Protein AF-A0A3N5SBY3-F1 (afdb_monomer_lite)

pLDDT: mean 94.02, std 8.52, range [48.06, 98.94]

Sequence (150 aa):
VEGATYYYVVRALDESFNRSDNSAEVSGTAALRTVTVTFNVTVPATTDGTGRSVYIAGTLSRLDGGLPDWNPGGVVLTRVDETLWTITLTGFESTQIEYKFTLGDWDHVEKGASCDEIGNRLLTLSYGTTGAQTVNDTVLNWRNVALCGN

Radius of gyration: 23.16 Å; chains: 1; bounding box: 49×24×77 Å

Secondary structure (DSSP, 8-state):
-TTPEEEE----B-TT--BPPPPPPEEEE-PPPEEEEEEEEE--TTTGGGTPPPEEEESGGGSTT-PPSS-TTTEEPEE-SSSEEEEEEEEETT-EEEEEEESSSGGGBEE-TTS---PPEEEE---TTTSEEEEEEE--EETTSTTS--

Structure (mmCIF, N/CA/C/O backbone):
data_AF-A0A3N5SBY3-F1
#
_entry.id   AF-A0A3N5SBY3-F1
#
loop_
_atom_site.group_PDB
_atom_site.id
_atom_site.type_symbol
_atom_site.label_atom_id
_atom_site.label_alt_id
_atom_site.label_comp_id
_atom_site.label_asym_id
_atom_site.label_entity_id
_atom_site.label_seq_id
_atom_site.pdbx_PDB_ins_code
_atom_site.Cartn_x
_atom_site.Cartn_y
_atom_site.Cartn_z
_atom_site.occupancy
_atom_site.B_iso_or_equiv
_atom_site.auth_seq_id
_atom_site.auth_comp_id
_atom_site.auth_asym_id
_atom_site.auth_atom_id
_atom_site.pdbx_PDB_model_num
ATOM 1 N N . VAL A 1 1 ? -10.190 -7.991 24.599 1.00 48.06 1 VAL A N 1
ATOM 2 C CA . VAL A 1 1 ? -10.181 -8.615 23.269 1.00 48.06 1 VAL A CA 1
ATOM 3 C C . VAL A 1 1 ? -10.844 -7.639 22.316 1.00 48.06 1 VAL A C 1
ATOM 5 O O . VAL A 1 1 ? -11.802 -6.986 22.713 1.00 48.06 1 VAL A O 1
ATOM 8 N N . GLU A 1 2 ? -10.284 -7.458 21.127 1.00 59.00 2 GLU A N 1
ATOM 9 C CA . GLU A 1 2 ? -10.839 -6.577 20.090 1.00 59.00 2 GLU A CA 1
ATOM 10 C C . GLU A 1 2 ? -12.265 -7.015 19.720 1.00 59.00 2 GLU A C 1
ATOM 12 O O . GLU A 1 2 ? -12.568 -8.208 19.751 1.00 59.00 2 GLU A O 1
ATOM 17 N N . GLY A 1 3 ? -13.170 -6.067 19.455 1.00 63.09 3 GLY A N 1
ATOM 18 C CA . GLY A 1 3 ? -14.580 -6.371 19.183 1.00 63.09 3 GLY A CA 1
ATOM 19 C C . GLY A 1 3 ? -15.364 -6.922 20.381 1.00 63.09 3 GLY A C 1
ATOM 20 O O . GLY A 1 3 ? -16.546 -7.227 20.240 1.00 63.09 3 GLY A O 1
ATOM 21 N N . ALA A 1 4 ? -14.746 -7.049 21.562 1.00 70.75 4 ALA A N 1
ATOM 22 C CA . ALA A 1 4 ? -15.432 -7.548 22.743 1.00 70.75 4 ALA A CA 1
ATOM 23 C C . ALA A 1 4 ? -16.318 -6.470 23.366 1.00 70.75 4 ALA A C 1
ATOM 25 O O . ALA A 1 4 ? -15.921 -5.309 23.518 1.00 70.75 4 ALA A O 1
ATOM 26 N N . THR A 1 5 ? -17.507 -6.897 23.774 1.00 81.69 5 THR A N 1
ATOM 27 C CA . THR A 1 5 ? -18.367 -6.135 24.668 1.00 81.69 5 THR A CA 1
ATOM 28 C C . THR A 1 5 ? -17.901 -6.357 26.099 1.00 81.69 5 THR A C 1
ATOM 30 O O . THR A 1 5 ? -17.813 -7.487 26.579 1.00 81.69 5 THR A O 1
ATOM 33 N N . TYR A 1 6 ? -17.581 -5.263 26.773 1.00 82.25 6 TYR A N 1
ATOM 34 C CA . TYR A 1 6 ? -17.231 -5.243 28.182 1.00 82.25 6 TYR A CA 1
ATOM 35 C C . TYR A 1 6 ? -18.434 -4.806 28.991 1.00 82.25 6 TYR A C 1
ATOM 37 O O . TYR A 1 6 ? -19.155 -3.908 28.566 1.00 82.25 6 TYR A O 1
ATOM 45 N N . TYR A 1 7 ? -18.601 -5.410 30.161 1.00 88.94 7 TYR A N 1
ATOM 46 C CA . TYR A 1 7 ? -19.646 -5.083 31.121 1.00 88.94 7 TYR A CA 1
ATOM 47 C C . TYR A 1 7 ? -18.983 -4.539 32.380 1.00 88.94 7 TYR A C 1
ATOM 49 O O . TYR A 1 7 ? -17.974 -5.083 32.839 1.00 88.94 7 TYR A O 1
ATOM 57 N N . TYR A 1 8 ? -19.513 -3.448 32.919 1.00 88.69 8 TYR A N 1
ATOM 58 C CA . TYR A 1 8 ? -18.986 -2.819 34.118 1.00 88.69 8 TYR A CA 1
ATOM 59 C C . TYR A 1 8 ? -20.100 -2.404 35.071 1.00 88.69 8 TYR A C 1
ATOM 61 O O . TYR A 1 8 ? -21.179 -1.962 34.680 1.00 88.69 8 TYR A O 1
ATOM 69 N N . VAL A 1 9 ? -19.777 -2.536 36.353 1.00 93.25 9 VAL A N 1
ATOM 70 C CA . VAL A 1 9 ? -20.560 -2.058 37.488 1.00 93.25 9 VAL A CA 1
ATOM 71 C C . VAL A 1 9 ? -19.639 -1.245 38.387 1.00 93.25 9 VAL A C 1
ATOM 73 O O . VAL A 1 9 ? -18.449 -1.544 38.512 1.00 93.25 9 VAL A O 1
ATOM 76 N N . VAL A 1 10 ? -20.181 -0.214 39.024 1.00 91.25 10 VAL A N 1
ATOM 77 C CA . VAL A 1 10 ? -19.466 0.619 39.994 1.00 91.25 10 VAL A CA 1
ATOM 78 C C . VAL A 1 10 ? -19.934 0.245 41.398 1.00 91.25 10 VAL A C 1
ATOM 80 O O . VAL A 1 10 ? -21.116 -0.015 41.611 1.00 91.25 10 VAL A O 1
ATOM 83 N N . ARG A 1 11 ? -19.011 0.219 42.363 1.00 93.81 11 ARG A N 1
ATOM 84 C CA . ARG A 1 11 ? -19.316 0.074 43.794 1.00 93.81 11 ARG A CA 1
ATOM 85 C C . ARG A 1 11 ? -18.676 1.211 44.571 1.00 93.81 11 ARG A C 1
ATOM 87 O O . ARG A 1 11 ? -17.544 1.587 44.270 1.00 93.81 11 ARG A O 1
ATOM 94 N N . ALA A 1 12 ? -19.376 1.713 45.579 1.00 90.56 12 ALA A N 1
ATOM 95 C CA . ALA A 1 12 ? -18.808 2.644 46.540 1.00 90.56 12 ALA A CA 1
ATOM 96 C C . ALA A 1 12 ? -18.018 1.885 47.617 1.00 90.56 12 ALA A C 1
ATOM 98 O O . ALA A 1 12 ? -18.344 0.742 47.953 1.00 90.56 12 ALA A O 1
ATOM 99 N N . LEU A 1 13 ? -16.980 2.535 48.143 1.00 94.62 13 LEU A N 1
ATOM 100 C CA . LEU A 1 13 ? -16.160 2.065 49.254 1.00 94.62 13 LEU A CA 1
ATOM 101 C C . LEU A 1 13 ? -16.067 3.192 50.289 1.00 94.62 13 LEU A C 1
ATOM 103 O O . LEU A 1 13 ? -15.793 4.328 49.902 1.00 94.62 13 LEU A O 1
ATOM 107 N N . ASP A 1 14 ? -16.293 2.896 51.568 1.00 91.75 14 ASP A N 1
ATOM 108 C CA . ASP A 1 14 ? -16.080 3.867 52.651 1.00 91.75 14 ASP A CA 1
ATOM 109 C C . ASP A 1 14 ? -14.661 3.783 53.252 1.00 91.75 14 ASP A C 1
ATOM 111 O O . ASP A 1 14 ? -13.865 2.908 52.904 1.00 91.75 14 ASP A O 1
ATOM 115 N N . GLU A 1 15 ? -14.329 4.699 54.170 1.00 91.88 15 GLU A N 1
ATOM 116 C CA . GLU A 1 15 ? -13.015 4.757 54.841 1.00 91.88 15 GLU A CA 1
ATOM 117 C C . GLU A 1 15 ? -12.726 3.538 55.735 1.00 91.88 15 GLU A C 1
ATOM 119 O O . GLU A 1 15 ? -11.580 3.287 56.100 1.00 91.88 15 GLU A O 1
ATOM 124 N N . SER A 1 16 ? -13.758 2.759 56.066 1.00 94.81 16 SER A N 1
ATOM 125 C CA . SER A 1 16 ? -13.651 1.486 56.787 1.00 94.81 16 SER A CA 1
ATOM 126 C C . SER A 1 16 ? -13.590 0.279 55.841 1.00 94.81 16 SER A C 1
ATOM 128 O O . SER A 1 16 ? -13.618 -0.862 56.300 1.00 94.81 16 SER A O 1
ATOM 130 N N . PHE A 1 17 ? 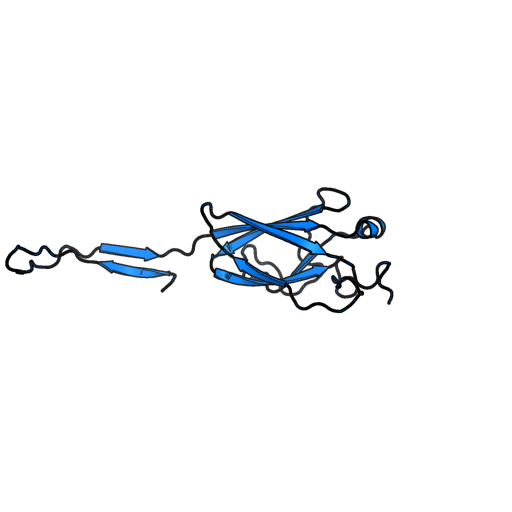-13.463 0.512 54.530 1.00 86.56 17 PHE A N 1
ATOM 131 C CA . PHE A 1 17 ? -13.422 -0.494 53.466 1.00 86.56 17 PHE A CA 1
ATOM 132 C C . PHE A 1 17 ? -14.719 -1.307 53.286 1.00 86.56 17 PHE A C 1
ATOM 134 O O . PHE A 1 17 ? -14.694 -2.376 52.658 1.00 86.56 17 PHE A O 1
ATOM 141 N N . ASN A 1 18 ? -15.864 -0.807 53.762 1.00 90.44 18 ASN A N 1
ATOM 142 C CA . ASN A 1 18 ? -17.163 -1.414 53.467 1.00 90.44 18 ASN A CA 1
ATOM 143 C C . ASN A 1 18 ? -17.554 -1.130 52.014 1.00 90.44 18 ASN A C 1
ATOM 145 O O . ASN A 1 18 ? -17.384 -0.014 51.525 1.00 90.44 18 ASN A O 1
ATOM 149 N N . ARG A 1 19 ? -18.087 -2.140 51.318 1.00 94.88 19 ARG A N 1
ATOM 150 C CA . ARG A 1 19 ? -18.491 -2.050 49.905 1.00 94.88 19 ARG A CA 1
ATOM 151 C C . ARG A 1 19 ? -20.010 -1.978 49.786 1.00 94.88 19 ARG A C 1
ATOM 153 O O . ARG A 1 19 ? -20.698 -2.752 50.445 1.00 94.88 19 ARG A O 1
ATOM 160 N N . SER A 1 20 ? -20.514 -1.107 48.914 1.00 95.19 20 SER A N 1
ATOM 161 C CA . SER A 1 20 ? -21.930 -1.104 48.526 1.00 95.19 20 SER A CA 1
ATOM 162 C C . SER A 1 20 ? -22.283 -2.290 47.621 1.00 95.19 20 SER A C 1
ATOM 164 O O . SER A 1 20 ? -21.400 -2.975 47.089 1.00 95.19 20 SER A O 1
ATOM 166 N N . ASP A 1 21 ? -23.580 -2.446 47.350 1.00 95.44 21 ASP A N 1
ATOM 167 C CA . ASP A 1 21 ? -24.060 -3.211 46.200 1.00 95.44 21 ASP A CA 1
ATOM 168 C C . ASP A 1 21 ? -23.550 -2.615 44.876 1.0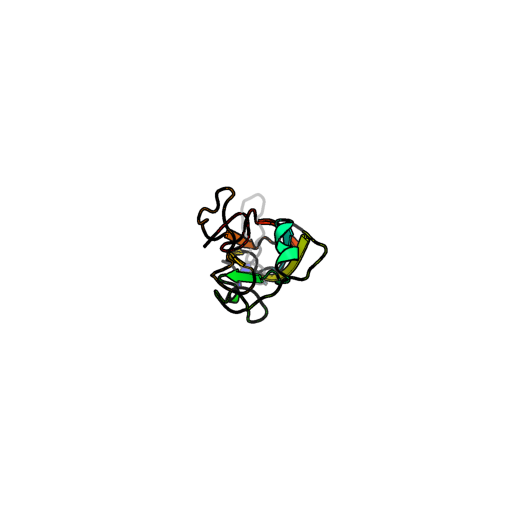0 95.44 21 ASP A C 1
ATOM 170 O O . ASP A 1 21 ? -23.093 -1.465 44.813 1.00 95.44 21 ASP A O 1
ATOM 174 N N . ASN A 1 22 ? -23.615 -3.416 43.812 1.00 94.88 22 ASN A N 1
ATOM 175 C CA . ASN A 1 22 ? -23.280 -2.987 42.456 1.00 94.88 22 ASN A CA 1
ATOM 176 C C . ASN A 1 22 ? -24.266 -1.921 41.949 1.00 94.88 22 ASN A C 1
ATOM 178 O O . ASN A 1 22 ? -25.466 -1.996 42.212 1.00 94.88 22 ASN A O 1
ATOM 182 N N . SER A 1 23 ? -23.774 -0.977 41.145 1.00 94.50 23 SER A N 1
ATOM 183 C CA . SER A 1 23 ? -24.625 -0.152 40.283 1.00 94.50 23 SER A CA 1
ATOM 184 C C . SER A 1 23 ? -25.387 -1.006 39.262 1.00 94.50 23 SER A C 1
ATOM 186 O O . SER A 1 23 ? -25.104 -2.192 39.081 1.00 94.50 23 SER A O 1
ATOM 188 N N . ALA A 1 24 ? -26.288 -0.372 38.505 1.00 93.06 24 ALA A N 1
ATOM 189 C CA . ALA A 1 24 ? -26.757 -0.950 37.250 1.00 93.06 24 ALA A CA 1
ATOM 190 C C . ALA A 1 24 ? -25.559 -1.285 36.342 1.00 93.06 24 ALA A C 1
ATOM 192 O O . ALA A 1 24 ? -24.575 -0.536 36.302 1.00 93.06 24 ALA A O 1
ATOM 193 N N . GLU A 1 25 ? -25.647 -2.418 35.651 1.00 93.81 25 GLU A N 1
ATOM 194 C CA . GLU A 1 25 ? -24.642 -2.852 34.688 1.00 93.81 25 GLU A CA 1
ATOM 195 C C . GLU A 1 25 ? -24.721 -1.992 33.427 1.00 93.81 25 GLU A C 1
ATOM 197 O O . GLU A 1 25 ? -25.802 -1.722 32.899 1.00 93.81 25 GLU A O 1
ATOM 202 N N . VAL A 1 26 ? -23.560 -1.564 32.944 1.00 91.81 26 VAL A N 1
ATOM 203 C CA . VAL A 1 26 ? -23.417 -0.864 31.669 1.00 91.81 26 VAL A CA 1
ATOM 204 C C . VAL A 1 26 ? -22.440 -1.644 30.804 1.00 91.81 26 VAL A C 1
ATOM 206 O O . VAL A 1 26 ? -21.535 -2.299 31.321 1.00 91.81 26 VAL A O 1
ATOM 209 N N . SER A 1 27 ? -22.617 -1.586 29.485 1.00 88.94 27 SER A N 1
ATOM 210 C CA . SER A 1 27 ? -21.717 -2.246 28.546 1.00 88.94 27 SER A CA 1
ATOM 211 C C . SER A 1 27 ? -21.198 -1.326 27.446 1.00 88.94 27 SER A C 1
ATOM 213 O O . SER A 1 27 ? -21.799 -0.296 27.144 1.00 88.94 27 SER A O 1
ATOM 215 N N . GLY A 1 28 ? -20.063 -1.704 26.852 1.00 77.88 28 GLY A N 1
ATOM 216 C CA . GLY A 1 28 ? -19.468 -1.028 25.700 1.00 77.88 28 GLY A CA 1
ATOM 217 C C . GLY A 1 28 ? -18.653 -1.988 24.835 1.00 77.88 28 GLY A C 1
ATOM 218 O O . GLY A 1 28 ? -17.925 -2.830 25.359 1.00 77.88 28 GLY A O 1
ATOM 219 N N . THR A 1 29 ? -18.768 -1.866 23.511 1.00 74.25 29 THR A N 1
ATOM 220 C CA . THR A 1 29 ? -18.008 -2.674 22.543 1.00 74.25 29 THR A CA 1
ATOM 221 C C . THR A 1 29 ? -16.780 -1.911 22.062 1.00 74.25 29 THR A C 1
ATOM 223 O O . THR A 1 29 ? -16.898 -0.788 21.572 1.00 74.25 29 THR A O 1
ATOM 226 N N . ALA A 1 30 ? -15.601 -2.524 22.163 1.00 70.88 30 ALA A N 1
ATOM 227 C CA . ALA A 1 30 ? -14.374 -1.956 21.610 1.00 70.88 30 ALA A CA 1
ATOM 228 C C . ALA A 1 30 ? -14.348 -2.130 20.078 1.00 70.88 30 ALA A C 1
ATOM 230 O O . ALA A 1 30 ? -14.028 -3.211 19.585 1.00 70.88 30 ALA A O 1
ATOM 231 N N . ALA A 1 31 ? -14.711 -1.087 19.323 1.00 68.75 31 ALA A N 1
ATOM 232 C CA . ALA A 1 31 ? -14.682 -1.112 17.859 1.00 68.75 31 ALA A CA 1
ATOM 233 C C . ALA A 1 31 ? -13.243 -1.027 17.317 1.00 68.75 31 ALA A C 1
ATOM 235 O O . ALA A 1 31 ? -12.446 -0.213 17.789 1.00 68.75 31 ALA A O 1
ATOM 236 N N . LEU A 1 32 ? -12.928 -1.847 16.307 1.00 73.94 32 LEU A N 1
ATOM 237 C CA . LEU A 1 32 ? -11.684 -1.731 15.543 1.00 73.94 32 LEU A CA 1
ATOM 238 C C . LEU A 1 32 ? -11.682 -0.395 14.807 1.00 73.94 32 LEU A C 1
ATOM 240 O O . LEU A 1 32 ? -12.610 -0.075 14.061 1.00 73.94 32 LEU A O 1
ATOM 244 N N . ARG A 1 33 ? -10.641 0.399 15.045 1.00 89.00 33 ARG A N 1
ATOM 245 C CA . ARG A 1 33 ? -10.509 1.707 14.419 1.00 89.00 33 ARG A CA 1
ATOM 246 C C . ARG A 1 33 ? -10.099 1.525 12.962 1.00 89.00 33 ARG A C 1
ATOM 248 O O . ARG A 1 33 ? -9.177 0.766 12.672 1.00 89.00 33 ARG A O 1
ATOM 255 N N . THR A 1 34 ? -10.765 2.226 12.055 1.00 94.00 34 THR A N 1
ATOM 256 C CA . THR A 1 34 ? -10.364 2.260 10.646 1.00 94.00 34 THR A CA 1
ATOM 257 C C . THR A 1 34 ? -9.124 3.134 10.486 1.00 94.00 34 THR A C 1
ATOM 259 O O . THR A 1 34 ? -9.056 4.238 11.027 1.00 94.00 34 THR A O 1
ATOM 262 N N . VAL A 1 35 ? -8.155 2.634 9.730 1.00 97.56 35 VAL A N 1
ATOM 263 C CA . VAL A 1 35 ? -6.935 3.331 9.333 1.00 97.56 35 VAL A CA 1
ATOM 264 C C . VAL A 1 35 ? -7.012 3.612 7.840 1.00 97.56 35 VAL A C 1
ATOM 266 O O . VAL A 1 35 ? -7.280 2.716 7.045 1.00 97.56 35 VAL A O 1
ATOM 269 N N . THR A 1 36 ? -6.758 4.859 7.466 1.00 98.38 36 THR A N 1
ATOM 270 C CA . THR A 1 36 ? -6.505 5.282 6.090 1.00 98.38 36 THR A CA 1
ATOM 271 C C . THR A 1 36 ? -4.997 5.318 5.886 1.00 98.38 36 THR A C 1
ATOM 273 O O . THR A 1 36 ? -4.315 6.174 6.453 1.00 98.38 36 THR A O 1
ATOM 276 N N . VAL A 1 37 ? -4.467 4.371 5.116 1.00 98.62 37 VAL A N 1
ATOM 277 C CA . VAL A 1 37 ? -3.041 4.298 4.799 1.00 98.62 37 VAL A CA 1
ATOM 278 C C . VAL A 1 37 ? -2.772 4.898 3.425 1.00 98.62 37 VAL A C 1
ATOM 280 O O . VAL A 1 37 ? -3.367 4.484 2.435 1.00 98.62 37 VAL A O 1
ATOM 283 N N . THR A 1 38 ? -1.852 5.855 3.358 1.00 98.81 38 THR A N 1
ATOM 284 C CA . THR A 1 38 ? -1.357 6.432 2.107 1.00 98.81 38 THR A CA 1
ATOM 285 C C . THR A 1 38 ? 0.071 5.972 1.868 1.00 98.81 38 THR A C 1
ATOM 287 O O . THR A 1 38 ? 0.966 6.268 2.661 1.00 98.81 38 THR A O 1
ATOM 290 N N . PHE A 1 39 ? 0.284 5.271 0.760 1.00 98.88 39 PHE A N 1
ATOM 291 C CA . PHE A 1 39 ? 1.608 4.919 0.270 1.00 98.88 39 PHE A CA 1
ATOM 292 C C . PHE A 1 39 ? 2.099 6.024 -0.656 1.00 98.88 39 PHE A C 1
ATOM 294 O O . PHE A 1 39 ? 1.414 6.375 -1.613 1.00 98.88 39 PHE A O 1
ATOM 301 N N . ASN A 1 40 ? 3.288 6.544 -0.383 1.00 98.81 40 ASN A N 1
ATOM 302 C CA . ASN A 1 40 ? 4.057 7.383 -1.287 1.00 98.81 40 ASN A CA 1
ATOM 303 C C . ASN A 1 40 ? 5.266 6.572 -1.732 1.00 98.81 40 ASN A C 1
ATOM 305 O O . ASN A 1 40 ? 6.092 6.180 -0.907 1.00 98.81 40 ASN A O 1
ATOM 309 N N . VAL A 1 41 ? 5.353 6.298 -3.025 1.00 98.81 41 VAL A N 1
ATOM 310 C CA . VAL A 1 41 ? 6.360 5.407 -3.590 1.00 98.81 41 VAL A CA 1
ATOM 311 C C . VAL A 1 41 ? 7.257 6.211 -4.505 1.00 98.81 41 VAL A C 1
ATOM 313 O O . VAL A 1 41 ? 6.825 6.669 -5.564 1.00 98.81 41 VAL A O 1
ATOM 316 N N . THR A 1 42 ? 8.509 6.360 -4.091 1.00 98.81 42 THR A N 1
ATOM 317 C CA . THR A 1 42 ? 9.565 6.897 -4.941 1.00 98.81 42 THR A CA 1
ATOM 318 C C . THR A 1 42 ? 10.117 5.772 -5.809 1.00 98.81 42 THR A C 1
ATOM 320 O O . THR A 1 42 ? 10.570 4.748 -5.294 1.00 98.81 42 THR A O 1
ATOM 323 N N . VAL A 1 43 ? 10.091 5.949 -7.124 1.00 98.56 43 VAL A N 1
ATOM 324 C CA . VAL A 1 43 ? 10.572 4.975 -8.110 1.00 98.56 43 VAL A CA 1
ATOM 325 C C . VAL A 1 43 ? 11.798 5.511 -8.856 1.00 98.56 43 VAL A C 1
ATOM 327 O O . VAL A 1 43 ? 12.024 6.723 -8.878 1.00 98.56 43 VAL A O 1
ATOM 330 N N . PRO A 1 44 ? 12.612 4.647 -9.491 1.00 97.06 44 PRO A N 1
ATOM 331 C CA . PRO A 1 44 ? 13.765 5.097 -10.264 1.00 97.06 44 PRO A CA 1
ATOM 332 C C . PRO A 1 44 ? 13.324 5.941 -11.460 1.00 97.06 44 PRO A C 1
ATOM 334 O O . PRO A 1 44 ? 12.304 5.638 -12.079 1.00 97.06 44 PRO A O 1
ATOM 337 N N . ALA A 1 45 ? 14.129 6.926 -11.864 1.00 93.94 45 ALA A N 1
ATOM 338 C CA . ALA A 1 45 ? 13.846 7.763 -13.038 1.00 93.94 45 ALA A CA 1
ATOM 339 C C . ALA A 1 45 ? 13.700 6.955 -14.347 1.00 93.94 45 ALA A C 1
ATOM 341 O O . ALA A 1 45 ? 13.068 7.404 -15.298 1.00 93.94 45 ALA A O 1
ATOM 342 N N . THR A 1 46 ? 14.246 5.733 -14.401 1.00 93.62 46 THR A N 1
ATOM 343 C CA . THR A 1 46 ? 14.070 4.815 -15.537 1.00 93.62 46 THR A CA 1
ATOM 344 C C . THR A 1 46 ? 12.648 4.262 -15.661 1.00 93.62 46 THR A C 1
ATOM 346 O O . THR A 1 46 ? 12.298 3.762 -16.728 1.00 93.62 46 THR A O 1
ATOM 349 N N . THR A 1 47 ? 11.814 4.372 -14.620 1.00 96.00 47 THR A N 1
ATOM 350 C CA . THR A 1 47 ? 10.429 3.867 -14.610 1.00 96.00 47 THR A CA 1
ATOM 351 C C . THR A 1 47 ? 9.581 4.540 -15.678 1.00 96.00 47 THR A C 1
ATOM 353 O O . THR A 1 47 ? 8.919 3.857 -16.455 1.00 96.00 47 THR A O 1
ATOM 356 N N . ASP A 1 48 ? 9.651 5.865 -15.775 1.00 92.94 48 ASP A N 1
ATOM 357 C CA . ASP A 1 48 ? 8.877 6.640 -16.744 1.00 92.94 48 ASP A CA 1
ATOM 358 C C . ASP A 1 48 ? 9.194 6.249 -18.192 1.00 92.94 48 ASP A C 1
ATOM 360 O O . ASP A 1 48 ? 8.294 6.126 -19.024 1.00 92.94 48 ASP A O 1
ATOM 364 N N . GLY A 1 49 ? 10.466 5.952 -18.481 1.00 92.44 49 GLY A N 1
ATOM 365 C CA . GLY A 1 49 ? 10.909 5.489 -19.797 1.00 92.44 49 GLY A CA 1
ATOM 366 C C . GLY A 1 49 ? 10.288 4.156 -20.232 1.00 92.44 49 GLY A C 1
ATOM 367 O O . GLY A 1 49 ? 10.292 3.843 -21.421 1.00 92.44 49 GLY A O 1
ATOM 368 N N . THR A 1 50 ? 9.725 3.378 -19.300 1.00 94.81 50 THR A N 1
ATOM 369 C CA . THR A 1 50 ? 9.007 2.134 -19.621 1.00 94.81 50 THR A CA 1
ATOM 370 C C . THR A 1 50 ? 7.583 2.376 -20.126 1.00 94.81 50 THR A C 1
ATOM 372 O O . THR A 1 50 ? 7.000 1.480 -20.735 1.00 94.81 50 THR A O 1
ATOM 375 N N . GLY A 1 51 ? 6.996 3.548 -19.848 1.00 95.69 51 GLY A N 1
ATOM 376 C CA . GLY A 1 51 ? 5.583 3.840 -20.111 1.00 95.69 51 GLY A CA 1
ATOM 377 C C . GLY A 1 51 ? 4.593 3.005 -19.286 1.00 95.69 51 GLY A C 1
ATOM 378 O O . GLY A 1 51 ? 3.399 3.005 -19.586 1.00 95.69 51 GLY A O 1
ATOM 379 N N . ARG A 1 52 ? 5.065 2.269 -18.270 1.00 97.25 52 ARG A N 1
ATOM 380 C CA . ARG A 1 52 ? 4.240 1.404 -17.418 1.00 97.25 52 ARG A CA 1
ATOM 381 C C . ARG A 1 52 ? 3.735 2.149 -16.187 1.00 97.25 52 ARG A C 1
ATOM 383 O O . ARG A 1 52 ? 4.370 3.077 -15.694 1.00 97.25 52 ARG A O 1
ATOM 390 N N . SER A 1 53 ? 2.596 1.702 -15.666 1.00 98.44 53 SER A N 1
ATOM 391 C CA . SER A 1 53 ? 2.086 2.151 -14.369 1.00 98.44 53 SER A CA 1
ATOM 392 C C . SER A 1 53 ? 2.694 1.347 -13.224 1.00 98.44 53 SER A C 1
ATOM 394 O O . SER A 1 53 ? 3.077 0.193 -13.412 1.00 98.44 53 SER A O 1
ATOM 396 N N . VAL A 1 54 ? 2.746 1.949 -12.037 1.00 98.81 54 VAL A N 1
ATOM 397 C CA . VAL A 1 54 ? 3.168 1.270 -10.807 1.00 98.81 54 VAL A CA 1
ATOM 398 C C . VAL A 1 54 ? 1.957 0.627 -10.142 1.00 98.81 54 VAL A C 1
ATOM 400 O O . VAL A 1 54 ? 0.893 1.239 -10.048 1.00 98.81 54 VAL A O 1
ATOM 403 N N . TYR A 1 55 ? 2.130 -0.597 -9.660 1.00 98.94 55 TYR A N 1
ATOM 404 C CA . TYR A 1 55 ? 1.102 -1.380 -8.984 1.00 98.94 55 TYR A CA 1
ATOM 405 C C . TYR A 1 55 ? 1.600 -1.862 -7.626 1.00 98.94 55 TYR A C 1
ATOM 407 O O . TYR A 1 55 ? 2.800 -2.067 -7.434 1.00 98.94 55 TYR A O 1
ATOM 415 N N . ILE A 1 56 ? 0.667 -2.088 -6.704 1.00 98.88 56 ILE A N 1
ATOM 416 C CA . ILE A 1 56 ? 0.902 -2.778 -5.434 1.00 98.88 56 ILE A CA 1
ATOM 417 C C . ILE A 1 56 ? 0.216 -4.145 -5.475 1.00 98.88 56 ILE A C 1
ATOM 419 O O . ILE A 1 56 ? -0.947 -4.261 -5.855 1.00 98.88 56 ILE A O 1
ATOM 423 N N . ALA A 1 57 ? 0.939 -5.188 -5.079 1.00 98.88 57 ALA A N 1
ATOM 424 C CA . ALA A 1 57 ? 0.422 -6.546 -4.987 1.00 98.88 57 ALA A CA 1
ATOM 425 C C . ALA A 1 57 ? 0.853 -7.176 -3.669 1.00 98.88 57 ALA A C 1
ATOM 427 O O . ALA A 1 57 ? 2.002 -7.046 -3.260 1.00 98.88 57 ALA A O 1
ATOM 428 N N . GLY A 1 58 ? -0.063 -7.858 -2.995 1.00 98.69 58 GLY A N 1
ATOM 429 C CA . GLY A 1 58 ? 0.170 -8.345 -1.642 1.00 98.69 58 GLY A CA 1
ATOM 430 C C . GLY A 1 58 ? -1.038 -9.071 -1.083 1.00 98.69 58 GLY A C 1
ATOM 431 O O . GLY A 1 58 ? -1.952 -9.392 -1.836 1.00 98.69 58 GLY A O 1
ATOM 432 N N . THR A 1 59 ? -1.084 -9.272 0.230 1.00 98.81 59 THR A N 1
ATOM 433 C CA . THR A 1 59 ? -2.269 -9.777 0.946 1.00 98.81 59 THR A CA 1
ATOM 434 C C . THR A 1 59 ? -3.319 -8.667 1.125 1.00 98.81 59 THR A C 1
ATOM 436 O O . THR A 1 59 ? -3.693 -8.328 2.253 1.00 98.81 59 THR A O 1
ATOM 439 N N . LEU A 1 60 ? -3.707 -8.011 0.026 1.00 98.69 60 LEU A N 1
ATOM 440 C CA . LEU A 1 60 ? -4.546 -6.810 0.028 1.00 98.69 60 LEU A CA 1
ATOM 441 C C . LEU A 1 60 ? -6.023 -7.118 0.297 1.00 98.69 60 LEU A C 1
ATOM 443 O O . LEU A 1 60 ? -6.744 -6.211 0.698 1.00 98.69 60 LEU A O 1
ATOM 447 N N . SER A 1 61 ? -6.471 -8.372 0.173 1.00 98.38 61 SER A N 1
ATOM 448 C CA . SER A 1 61 ? -7.840 -8.785 0.534 1.00 98.38 61 SER A CA 1
ATOM 449 C C . SER A 1 61 ? -8.166 -8.583 2.019 1.00 98.38 61 SER A C 1
ATOM 451 O O . SER A 1 61 ? -9.329 -8.592 2.418 1.00 98.38 61 SER A O 1
ATOM 453 N N . ARG A 1 62 ? -7.131 -8.385 2.845 1.00 97.88 62 ARG A N 1
ATOM 454 C CA . ARG A 1 62 ? -7.232 -8.035 4.268 1.00 97.88 62 ARG A CA 1
ATOM 455 C C . ARG A 1 62 ? -7.616 -6.570 4.500 1.00 97.88 62 ARG A C 1
ATOM 457 O O . ARG A 1 62 ? -7.900 -6.198 5.635 1.00 97.88 62 ARG A O 1
ATOM 464 N N . LEU A 1 63 ? -7.568 -5.749 3.456 1.00 98.00 63 LEU A N 1
ATOM 465 C CA . LEU A 1 63 ? -7.986 -4.353 3.451 1.00 98.00 63 LEU A CA 1
ATOM 466 C C . LEU A 1 63 ? -9.407 -4.229 2.890 1.00 98.00 63 LEU A C 1
ATOM 468 O O . LEU A 1 63 ? -9.955 -5.160 2.294 1.00 98.00 63 LEU A O 1
ATOM 472 N N . ASP A 1 64 ? -10.008 -3.060 3.071 1.00 97.38 64 ASP A N 1
ATOM 473 C CA . ASP A 1 64 ? -11.340 -2.781 2.549 1.00 97.38 64 ASP A CA 1
ATOM 474 C C . ASP A 1 64 ? -11.335 -2.706 1.011 1.00 97.38 64 ASP A C 1
ATOM 476 O O . ASP A 1 64 ? -10.308 -2.500 0.363 1.00 97.38 64 ASP A O 1
ATOM 480 N N . GLY A 1 65 ? -12.520 -2.831 0.406 1.00 95.38 65 GLY A N 1
ATOM 481 C CA . GLY A 1 65 ? -12.707 -2.632 -1.037 1.00 95.38 65 GLY A CA 1
ATOM 482 C C . GLY A 1 65 ? -12.571 -3.890 -1.899 1.00 95.38 65 GLY A C 1
ATOM 483 O O . GLY A 1 65 ? -12.684 -3.790 -3.117 1.00 95.38 65 GLY A O 1
ATOM 484 N N . GLY A 1 66 ? -12.385 -5.071 -1.296 1.00 97.06 66 GLY A N 1
ATOM 485 C CA . GLY A 1 66 ? -12.371 -6.345 -2.029 1.00 97.06 66 GLY A CA 1
ATOM 486 C C . GLY A 1 66 ? -11.169 -6.486 -2.965 1.00 97.06 66 GLY A C 1
ATOM 48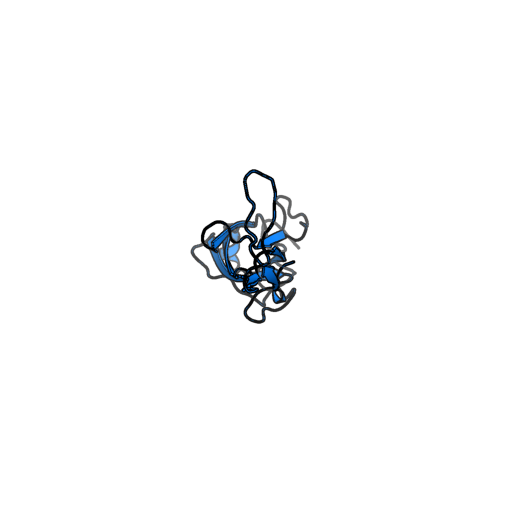7 O O . GLY A 1 66 ? -11.305 -6.983 -4.083 1.00 97.06 66 GLY A O 1
ATOM 488 N N . LEU A 1 67 ? -10.006 -6.004 -2.523 1.00 98.31 67 LEU A N 1
ATOM 489 C CA . LEU A 1 67 ? -8.778 -5.995 -3.312 1.00 98.31 67 LEU A CA 1
ATOM 490 C C . LEU A 1 67 ? -8.247 -7.424 -3.538 1.00 98.31 67 LEU A C 1
ATOM 492 O O . LEU A 1 67 ? -8.393 -8.285 -2.666 1.00 98.31 67 LEU A O 1
ATOM 496 N N . PRO A 1 68 ? -7.619 -7.697 -4.694 1.00 98.38 68 PRO A N 1
ATOM 497 C CA . PRO A 1 68 ? -7.090 -9.017 -5.005 1.00 98.38 68 PRO A CA 1
ATOM 498 C C . PRO A 1 68 ? -5.797 -9.311 -4.237 1.00 98.38 68 PRO A C 1
ATOM 500 O O . PRO A 1 68 ? -4.948 -8.434 -4.069 1.00 98.38 68 PRO A O 1
ATOM 503 N N . ASP A 1 69 ? -5.599 -10.577 -3.872 1.00 98.69 69 ASP A N 1
ATOM 504 C CA . ASP A 1 69 ? -4.322 -11.035 -3.332 1.00 98.69 69 ASP A CA 1
ATOM 505 C C . ASP A 1 69 ? -3.329 -11.365 -4.448 1.00 98.69 69 ASP A C 1
ATOM 507 O O . ASP A 1 69 ? -3.671 -12.048 -5.414 1.00 98.69 69 ASP A O 1
ATOM 511 N N . TRP A 1 70 ? -2.089 -10.892 -4.296 1.00 98.56 70 TRP A N 1
ATOM 512 C CA . TRP A 1 70 ? -0.942 -11.228 -5.151 1.00 98.56 70 TRP A CA 1
ATOM 513 C C . TRP A 1 70 ? -1.205 -11.111 -6.665 1.00 98.56 70 TRP A C 1
ATOM 515 O O . TRP A 1 70 ? -0.642 -11.855 -7.469 1.00 98.56 70 TRP A O 1
ATOM 525 N N . ASN A 1 71 ? -2.038 -10.149 -7.070 1.00 98.75 71 ASN A N 1
ATOM 526 C CA . ASN A 1 71 ? -2.234 -9.799 -8.472 1.00 98.75 71 ASN A CA 1
ATOM 527 C C . ASN A 1 71 ? -1.331 -8.604 -8.843 1.00 98.75 71 ASN A C 1
ATOM 529 O O . ASN A 1 71 ? -1.652 -7.479 -8.453 1.00 98.75 71 ASN A O 1
ATOM 533 N N . PRO A 1 72 ? -0.235 -8.809 -9.604 1.00 98.69 72 PRO A N 1
ATOM 534 C CA . PRO A 1 72 ? 0.753 -7.768 -9.894 1.00 98.69 72 PRO A CA 1
ATOM 535 C C . PRO A 1 72 ? 0.199 -6.617 -10.742 1.00 98.69 72 PRO A C 1
ATOM 537 O O . PRO A 1 72 ? 0.728 -5.518 -10.669 1.00 98.69 72 PRO A O 1
ATOM 540 N N . GLY A 1 73 ? -0.884 -6.830 -11.492 1.00 98.62 73 GLY A N 1
ATOM 541 C CA . GLY A 1 73 ? -1.572 -5.790 -12.265 1.00 98.62 73 GLY A CA 1
ATOM 542 C C . GLY A 1 73 ? -2.924 -5.382 -11.676 1.00 98.62 73 GLY A C 1
ATOM 543 O O . GLY A 1 73 ? -3.718 -4.744 -12.361 1.00 98.62 73 GLY A O 1
ATOM 544 N N . GLY A 1 74 ? -3.235 -5.805 -10.445 1.00 98.25 74 GLY A N 1
ATOM 545 C CA . GLY A 1 74 ? -4.581 -5.693 -9.879 1.00 98.25 74 GLY A CA 1
ATOM 546 C C . GLY A 1 74 ? -4.910 -4.328 -9.279 1.00 98.25 74 GLY A C 1
ATOM 547 O O . GLY A 1 74 ? -6.034 -3.855 -9.426 1.00 98.25 74 GLY A O 1
ATOM 548 N N . VAL A 1 75 ? -3.947 -3.698 -8.600 1.00 98.81 75 VAL A N 1
ATOM 549 C CA . VAL A 1 75 ? -4.159 -2.438 -7.871 1.00 98.81 75 VAL A CA 1
ATOM 550 C C . VAL A 1 75 ? -3.129 -1.408 -8.319 1.00 98.81 75 VAL A C 1
ATOM 552 O O . VAL A 1 75 ? -1.951 -1.501 -7.978 1.00 98.81 75 VAL A O 1
ATOM 555 N N . VAL A 1 76 ? -3.580 -0.443 -9.118 1.00 98.75 76 VAL A N 1
ATOM 556 C CA . VAL A 1 76 ? -2.737 0.589 -9.734 1.00 98.75 76 VAL A CA 1
ATOM 557 C C . VAL A 1 76 ? -2.582 1.804 -8.818 1.00 98.75 76 VAL A C 1
ATOM 559 O O . VAL A 1 76 ? -3.547 2.254 -8.201 1.00 98.75 76 VAL A O 1
ATOM 562 N N . LEU A 1 77 ? -1.369 2.350 -8.739 1.00 98.81 77 LEU A N 1
ATOM 563 C CA . LEU A 1 77 ? -1.094 3.614 -8.062 1.00 98.81 77 LEU A CA 1
ATOM 564 C C . LEU A 1 77 ? -1.398 4.795 -8.992 1.00 98.81 77 LEU A C 1
ATOM 566 O O . LEU A 1 77 ? -1.334 4.696 -10.215 1.00 98.81 77 LEU A O 1
ATOM 570 N N . THR A 1 78 ? -1.669 5.954 -8.404 1.00 98.75 78 THR A N 1
ATOM 571 C CA . THR A 1 78 ? -1.805 7.221 -9.128 1.00 98.75 78 THR A CA 1
ATOM 572 C C . THR A 1 78 ? -0.438 7.885 -9.276 1.00 98.75 78 THR A C 1
ATOM 574 O O . THR A 1 78 ? 0.260 8.095 -8.285 1.00 98.75 78 THR A O 1
ATOM 577 N N . ARG A 1 79 ? -0.053 8.241 -10.506 1.00 98.12 79 ARG A N 1
ATOM 578 C CA . ARG A 1 79 ? 1.177 8.999 -10.785 1.00 98.12 79 ARG A CA 1
ATOM 579 C C . ARG A 1 79 ? 1.032 10.434 -10.279 1.00 98.12 79 ARG A C 1
ATOM 581 O O . ARG A 1 79 ? 0.070 11.107 -10.644 1.00 98.12 79 ARG A O 1
ATOM 588 N N . VAL A 1 80 ? 1.985 10.894 -9.472 1.00 98.31 80 VAL A N 1
ATOM 589 C CA . VAL A 1 80 ? 2.077 12.290 -9.013 1.00 98.31 80 VAL A CA 1
ATOM 590 C C . VAL A 1 80 ? 3.040 13.060 -9.914 1.00 98.31 80 VAL A C 1
ATOM 592 O O . VAL A 1 80 ? 2.673 14.095 -10.465 1.00 98.31 80 VAL A O 1
ATOM 595 N N . ASP A 1 81 ? 4.237 12.513 -10.119 1.00 97.06 81 ASP A N 1
ATOM 596 C CA . ASP A 1 81 ? 5.249 13.018 -11.050 1.00 97.06 81 ASP A CA 1
ATOM 597 C C . ASP A 1 81 ? 6.076 11.860 -11.646 1.00 97.06 81 ASP A C 1
ATOM 599 O O . ASP A 1 81 ? 5.654 10.705 -11.599 1.00 97.06 81 ASP A O 1
ATOM 603 N N . GLU A 1 82 ? 7.223 12.165 -12.260 1.00 95.75 82 GLU A N 1
ATOM 604 C CA . GLU A 1 82 ? 8.102 11.189 -12.926 1.00 95.75 82 GLU A CA 1
ATOM 605 C C . GLU A 1 82 ? 8.675 10.116 -11.989 1.00 95.75 82 GLU A C 1
ATOM 607 O O . GLU A 1 82 ? 9.022 9.015 -12.415 1.00 95.75 82 GLU A O 1
ATOM 612 N N . THR A 1 83 ? 8.783 10.431 -10.700 1.00 97.75 83 THR A N 1
ATOM 613 C CA . THR A 1 83 ? 9.411 9.563 -9.699 1.00 97.75 83 THR A CA 1
ATOM 614 C C . THR A 1 83 ? 8.509 9.267 -8.514 1.00 97.75 83 THR A C 1
ATOM 616 O O . THR A 1 83 ? 8.830 8.370 -7.745 1.00 97.75 83 THR A O 1
ATOM 619 N N . LEU A 1 84 ? 7.380 9.960 -8.363 1.00 98.56 84 LEU A N 1
ATOM 620 C CA . LEU A 1 84 ? 6.475 9.797 -7.234 1.00 98.56 84 LEU A CA 1
ATOM 621 C C . LEU A 1 84 ? 5.113 9.242 -7.660 1.00 98.56 84 LEU A C 1
ATOM 623 O O . LEU A 1 84 ? 4.420 9.799 -8.513 1.00 98.56 84 LEU A O 1
ATOM 627 N N . TRP A 1 85 ? 4.704 8.164 -6.994 1.00 98.81 85 TRP A N 1
ATOM 628 C CA . TRP A 1 85 ? 3.399 7.522 -7.143 1.00 98.81 85 TRP A CA 1
ATOM 629 C C . TRP A 1 85 ? 2.709 7.406 -5.788 1.00 98.81 85 TRP A C 1
ATOM 631 O O . TRP A 1 85 ? 3.370 7.296 -4.755 1.00 98.81 85 TRP A O 1
ATOM 641 N N . THR A 1 86 ? 1.378 7.421 -5.775 1.00 98.88 86 THR A N 1
ATOM 642 C CA . THR A 1 86 ? 0.607 7.358 -4.533 1.00 98.88 86 THR A CA 1
ATOM 643 C C . THR A 1 86 ? -0.646 6.499 -4.635 1.00 98.88 86 THR A C 1
ATOM 645 O O . THR A 1 86 ? -1.268 6.400 -5.693 1.00 98.88 86 THR A O 1
ATOM 648 N N . ILE A 1 87 ? -1.034 5.879 -3.524 1.00 98.81 87 ILE A N 1
ATOM 649 C CA . ILE A 1 87 ? -2.341 5.241 -3.358 1.00 98.81 87 ILE A CA 1
ATOM 650 C C . ILE A 1 87 ? -2.785 5.332 -1.904 1.00 98.81 87 ILE A C 1
ATOM 652 O O . ILE A 1 87 ? -1.976 5.187 -0.987 1.00 98.81 87 ILE A O 1
ATOM 656 N N . THR A 1 88 ? -4.085 5.532 -1.704 1.00 98.69 88 THR A N 1
ATOM 657 C CA . THR A 1 88 ? -4.721 5.469 -0.391 1.00 98.69 88 THR A CA 1
ATOM 658 C C . THR A 1 88 ? -5.599 4.228 -0.308 1.00 98.69 88 THR A C 1
ATOM 660 O O . THR A 1 88 ? -6.467 4.028 -1.154 1.00 98.69 88 THR A O 1
ATOM 663 N N . LEU A 1 89 ? -5.376 3.412 0.718 1.00 98.56 89 LEU A N 1
ATOM 664 C CA . LEU A 1 89 ? -6.155 2.218 1.042 1.00 98.56 89 LEU A CA 1
ATOM 665 C C . LEU A 1 89 ? -6.711 2.351 2.465 1.00 98.56 89 LEU A C 1
ATOM 667 O O . LEU A 1 89 ? -6.182 3.115 3.274 1.00 98.56 89 LEU A O 1
ATOM 671 N N . THR A 1 90 ? -7.763 1.605 2.792 1.00 98.31 90 THR A N 1
ATOM 672 C CA . THR A 1 90 ? -8.329 1.586 4.148 1.00 98.31 90 THR A CA 1
ATOM 673 C C . THR A 1 90 ? -8.406 0.170 4.690 1.00 98.31 90 THR A C 1
ATOM 675 O O . THR A 1 90 ? -8.506 -0.795 3.938 1.00 98.31 90 THR A O 1
ATOM 678 N N . GLY A 1 91 ? -8.324 0.034 6.005 1.00 96.56 91 GLY A N 1
ATOM 679 C CA . GLY A 1 91 ? -8.526 -1.238 6.684 1.00 96.56 91 GLY A CA 1
ATOM 680 C C . GLY A 1 91 ? -8.548 -1.048 8.191 1.00 96.56 91 GLY A C 1
ATOM 681 O O . GLY A 1 91 ? -8.379 0.063 8.698 1.00 96.56 91 GLY A O 1
ATOM 682 N N . PHE A 1 92 ? -8.752 -2.128 8.932 1.00 94.69 92 PHE A N 1
ATOM 683 C CA . PHE A 1 92 ? -8.746 -2.055 10.388 1.00 94.69 92 PHE A CA 1
ATOM 684 C C . PHE A 1 92 ? -7.328 -1.923 10.943 1.00 94.69 92 PHE A C 1
ATOM 686 O O . PHE A 1 92 ? -6.378 -2.513 10.421 1.00 94.69 92 PHE A O 1
ATOM 693 N N . GLU A 1 93 ? -7.187 -1.176 12.035 1.00 94.38 93 GLU A N 1
ATOM 694 C CA . GLU A 1 93 ? -5.964 -1.149 12.833 1.00 94.38 93 GLU A CA 1
ATOM 695 C C . GLU A 1 93 ? -5.512 -2.571 13.203 1.00 94.38 93 GLU A C 1
ATOM 697 O O . GLU A 1 93 ? -6.324 -3.487 13.315 1.00 94.38 93 GLU A O 1
ATOM 702 N N . SER A 1 94 ? -4.201 -2.757 13.360 1.00 93.94 94 SER A N 1
ATOM 703 C CA . SER A 1 94 ? -3.539 -4.040 13.619 1.00 93.94 94 SER A CA 1
ATOM 704 C C . SER A 1 94 ? -3.591 -5.029 12.450 1.00 93.94 94 SER A C 1
ATOM 706 O O . SER A 1 94 ? -2.950 -6.079 12.516 1.00 93.94 94 SER A O 1
ATOM 708 N N . THR A 1 95 ? -4.272 -4.704 11.345 1.00 96.19 95 THR A N 1
ATOM 709 C CA . THR A 1 95 ? -4.212 -5.519 10.130 1.00 96.19 95 THR A CA 1
ATOM 710 C C . THR A 1 95 ? -2.786 -5.541 9.601 1.00 96.19 95 THR A C 1
ATOM 712 O O . THR A 1 95 ? -2.221 -4.512 9.233 1.00 96.19 95 THR A O 1
ATOM 715 N N . GLN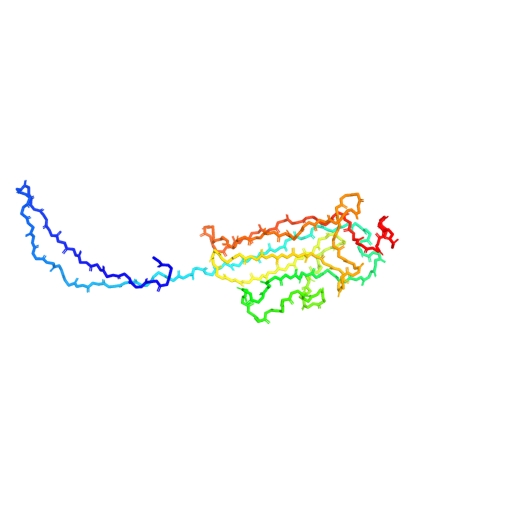 A 1 96 ? -2.209 -6.735 9.556 1.00 98.38 96 GLN A N 1
ATOM 716 C CA . GLN A 1 96 ? -0.925 -6.984 8.920 1.00 98.38 96 GLN A CA 1
ATOM 717 C C . GLN A 1 96 ? -1.125 -7.295 7.443 1.00 98.38 96 GLN A C 1
ATOM 719 O O . GLN A 1 96 ? -2.026 -8.062 7.102 1.00 98.38 96 GLN A O 1
ATOM 724 N N . ILE A 1 97 ? -0.281 -6.730 6.589 1.00 98.75 97 ILE A N 1
ATOM 725 C CA . ILE A 1 97 ? -0.196 -7.076 5.176 1.00 98.75 97 ILE A CA 1
ATOM 726 C C . ILE A 1 97 ? 1.256 -7.313 4.773 1.00 98.75 97 ILE A C 1
ATOM 728 O O . ILE A 1 97 ? 2.181 -6.683 5.294 1.00 98.75 97 ILE A O 1
ATOM 732 N N . GLU A 1 98 ? 1.424 -8.189 3.794 1.00 98.88 98 GLU A N 1
ATOM 733 C CA . GLU A 1 98 ? 2.645 -8.301 3.008 1.00 98.88 98 GLU A CA 1
ATOM 734 C C . GLU A 1 98 ? 2.389 -7.738 1.618 1.00 98.88 98 GLU A C 1
ATOM 736 O O . GLU A 1 98 ? 1.291 -7.918 1.090 1.00 98.88 98 GLU A O 1
ATOM 741 N N . TYR A 1 99 ? 3.370 -7.072 1.017 1.00 98.88 99 TYR A N 1
ATOM 742 C CA . TYR A 1 99 ? 3.216 -6.501 -0.317 1.00 98.88 99 TYR A CA 1
ATOM 743 C C . TYR A 1 99 ? 4.550 -6.325 -1.042 1.00 98.88 99 TYR A C 1
ATOM 745 O O . TYR A 1 99 ? 5.627 -6.376 -0.448 1.00 98.88 99 TYR A O 1
ATOM 753 N N . LYS A 1 100 ? 4.449 -6.114 -2.350 1.00 98.81 100 LYS A N 1
ATOM 754 C CA . LYS A 1 100 ? 5.513 -5.677 -3.245 1.00 98.81 100 LYS A CA 1
ATOM 755 C C . LYS A 1 100 ? 4.971 -4.688 -4.267 1.00 98.81 100 LYS A C 1
ATOM 757 O O . LYS A 1 100 ? 3.776 -4.700 -4.581 1.00 98.81 100 LYS A O 1
ATOM 762 N N . PHE A 1 101 ? 5.868 -3.895 -4.836 1.00 98.88 101 PHE A N 1
ATOM 763 C CA . PHE A 1 101 ? 5.573 -3.089 -6.015 1.00 98.88 101 PHE A CA 1
ATOM 764 C C . PHE A 1 101 ? 5.956 -3.808 -7.308 1.00 98.88 101 PHE A C 1
ATOM 766 O O . PHE A 1 101 ? 6.933 -4.562 -7.357 1.00 98.88 101 PHE A O 1
ATOM 773 N N . THR A 1 102 ? 5.201 -3.546 -8.374 1.00 98.81 102 THR A N 1
ATOM 774 C CA . THR A 1 102 ? 5.493 -4.050 -9.724 1.00 98.81 102 THR A CA 1
ATOM 775 C C . THR A 1 102 ? 5.150 -3.018 -10.798 1.00 98.81 102 THR A C 1
ATOM 777 O O . THR A 1 102 ? 4.468 -2.028 -10.522 1.00 98.81 102 THR A O 1
ATOM 780 N N . LEU A 1 103 ? 5.560 -3.288 -12.040 1.00 98.56 103 LEU A N 1
ATOM 781 C CA . LEU A 1 103 ? 5.097 -2.570 -13.233 1.00 98.56 103 LEU A CA 1
ATOM 782 C C . LEU A 1 103 ? 4.015 -3.338 -14.023 1.00 98.56 103 LEU A C 1
ATOM 784 O O . LEU A 1 103 ? 4.006 -3.326 -15.259 1.00 98.56 103 LEU A O 1
ATOM 788 N N . GLY A 1 104 ? 3.122 -4.027 -13.303 1.00 98.44 104 GLY A N 1
ATOM 789 C CA . GLY A 1 104 ? 1.930 -4.704 -13.829 1.00 98.44 104 GLY A CA 1
ATOM 790 C C . GLY A 1 104 ? 2.051 -6.225 -13.949 1.00 98.44 104 GLY A C 1
ATOM 791 O O . GLY A 1 104 ? 1.051 -6.906 -14.170 1.00 98.44 104 GLY A O 1
ATOM 792 N N . ASP A 1 105 ? 3.254 -6.771 -13.779 1.00 98.56 105 ASP A N 1
ATOM 793 C CA . ASP A 1 105 ? 3.543 -8.201 -13.860 1.00 98.56 105 ASP A CA 1
ATOM 794 C C . ASP A 1 105 ? 4.762 -8.576 -12.991 1.00 98.56 105 ASP A C 1
ATOM 796 O O . ASP A 1 105 ? 5.550 -7.718 -12.583 1.00 98.56 105 ASP A O 1
ATOM 800 N N . TRP A 1 106 ? 4.913 -9.867 -12.678 1.00 98.06 106 TRP A N 1
ATOM 801 C CA . TRP A 1 106 ? 5.999 -10.363 -11.819 1.00 98.06 106 TRP A CA 1
ATOM 802 C C . TRP A 1 106 ? 7.382 -10.333 -12.475 1.00 98.06 106 TRP A C 1
ATOM 804 O O . TRP A 1 106 ? 8.395 -10.391 -11.774 1.00 98.06 106 TRP A O 1
ATOM 814 N N . ASP A 1 107 ? 7.438 -10.197 -13.797 1.00 97.31 107 ASP A N 1
ATOM 815 C CA . ASP A 1 107 ? 8.688 -10.024 -14.527 1.00 97.31 107 ASP A CA 1
ATOM 816 C C . ASP A 1 107 ? 9.216 -8.585 -14.427 1.00 97.31 107 ASP A C 1
ATOM 818 O O . ASP A 1 107 ? 10.373 -8.345 -14.754 1.00 97.31 107 ASP A O 1
ATOM 822 N N . HIS A 1 108 ? 8.430 -7.660 -13.866 1.00 97.81 108 HIS A N 1
ATOM 823 C CA . HIS A 1 108 ? 8.828 -6.286 -13.546 1.00 97.81 108 HIS A CA 1
ATOM 824 C C . HIS A 1 108 ? 8.565 -5.947 -12.068 1.00 97.81 108 HIS A C 1
ATOM 826 O O . HIS A 1 108 ? 8.041 -4.884 -11.730 1.00 97.81 108 HIS A O 1
ATOM 832 N N . VAL A 1 109 ? 8.899 -6.880 -11.174 1.00 98.44 109 VAL A N 1
ATOM 833 C CA . VAL A 1 109 ? 8.839 -6.704 -9.714 1.00 98.44 109 VAL A CA 1
ATOM 834 C C . VAL A 1 109 ? 10.009 -5.863 -9.194 1.00 98.44 109 VAL A C 1
ATOM 836 O O . VAL A 1 109 ? 11.093 -5.869 -9.781 1.00 98.44 109 VAL A O 1
ATOM 839 N N . GLU A 1 110 ? 9.806 -5.147 -8.088 1.00 98.38 110 GLU A N 1
ATOM 840 C CA . GLU A 1 110 ? 10.870 -4.400 -7.411 1.00 98.38 110 GLU A CA 1
ATOM 841 C C . GLU A 1 110 ? 12.081 -5.270 -7.030 1.00 98.38 110 GLU A C 1
ATOM 843 O O . GLU A 1 110 ? 11.959 -6.450 -6.684 1.00 98.38 110 GLU A O 1
ATOM 848 N N . LYS A 1 111 ? 13.262 -4.653 -7.075 1.00 98.06 111 LYS A N 1
ATOM 849 C CA . LYS A 1 111 ? 14.562 -5.257 -6.778 1.00 98.06 111 LYS A CA 1
ATOM 850 C C . LYS A 1 111 ? 15.387 -4.381 -5.842 1.00 98.06 111 LYS A C 1
ATOM 852 O O . LYS A 1 111 ? 15.183 -3.166 -5.755 1.00 98.06 111 LYS A O 1
ATOM 857 N N . GLY A 1 112 ? 16.358 -5.011 -5.185 1.00 96.88 112 GLY A N 1
ATOM 858 C CA . GLY A 1 112 ? 17.371 -4.330 -4.387 1.00 96.88 112 GLY A CA 1
ATOM 859 C C . GLY A 1 112 ? 18.330 -3.487 -5.233 1.00 96.88 112 GLY A C 1
ATOM 860 O O . GLY A 1 112 ? 18.297 -3.494 -6.469 1.00 96.88 112 GLY A O 1
ATOM 861 N N . ALA A 1 113 ? 19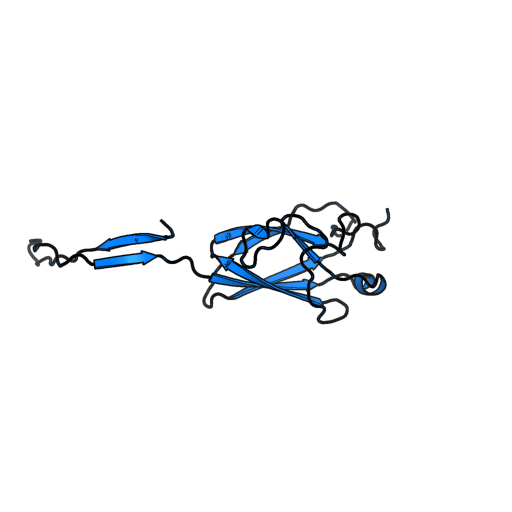.213 -2.747 -4.556 1.00 95.81 113 ALA A N 1
ATOM 862 C CA . ALA A 1 113 ? 20.208 -1.883 -5.199 1.00 95.81 113 ALA A CA 1
ATOM 863 C C . ALA A 1 113 ? 21.109 -2.635 -6.194 1.00 95.81 113 ALA A C 1
ATOM 865 O O . ALA A 1 113 ? 21.536 -2.046 -7.183 1.00 95.81 113 ALA A O 1
ATOM 866 N N . SER A 1 114 ? 21.377 -3.923 -5.948 1.00 95.50 114 SER A N 1
ATOM 867 C CA . SER A 1 114 ? 22.244 -4.762 -6.786 1.00 95.50 114 SER A CA 1
ATOM 868 C C . SER A 1 114 ? 21.446 -5.677 -7.724 1.00 95.50 114 SER A C 1
ATOM 870 O O . SER A 1 114 ? 21.957 -6.709 -8.150 1.00 95.50 114 SER A O 1
ATOM 872 N N . CYS A 1 115 ? 20.189 -5.326 -8.026 1.00 95.81 115 CYS A N 1
ATOM 873 C CA . CYS A 1 115 ? 19.238 -6.153 -8.784 1.00 95.81 115 CYS A CA 1
ATOM 874 C C . CYS A 1 115 ? 18.853 -7.485 -8.105 1.00 95.81 115 CYS A C 1
ATOM 876 O O . CYS A 1 115 ? 18.225 -8.357 -8.719 1.00 95.81 115 CYS A O 1
ATOM 878 N N . ASP A 1 116 ? 19.190 -7.627 -6.826 1.00 96.12 116 ASP A N 1
ATOM 879 C CA . ASP A 1 116 ? 18.889 -8.777 -5.987 1.00 96.12 116 ASP A CA 1
ATOM 880 C C . ASP A 1 116 ? 17.390 -8.890 -5.672 1.00 96.12 116 ASP A C 1
ATOM 882 O O . ASP A 1 116 ? 16.653 -7.900 -5.626 1.00 96.12 116 ASP A O 1
ATOM 886 N N . GLU A 1 117 ? 16.926 -10.129 -5.493 1.00 96.31 117 GLU A N 1
ATOM 887 C CA . GLU A 1 117 ? 15.590 -10.388 -4.957 1.00 96.31 117 GLU A CA 1
ATOM 888 C C . GLU A 1 117 ? 15.510 -9.910 -3.513 1.00 96.31 117 GLU A C 1
ATOM 890 O O . GLU A 1 117 ? 16.303 -10.318 -2.666 1.00 96.31 117 GLU A O 1
ATOM 895 N N . ILE A 1 118 ? 14.495 -9.101 -3.231 1.00 97.81 118 ILE A N 1
ATOM 896 C CA . ILE A 1 118 ? 14.171 -8.666 -1.877 1.00 97.81 118 ILE A CA 1
ATOM 897 C C . ILE A 1 118 ? 12.944 -9.411 -1.360 1.00 97.81 118 ILE A C 1
ATOM 899 O O . ILE A 1 118 ? 12.102 -9.876 -2.136 1.00 97.81 118 ILE A O 1
ATOM 903 N N . GLY A 1 119 ? 12.843 -9.543 -0.039 1.00 98.19 119 GLY A N 1
ATOM 904 C CA . GLY A 1 119 ? 11.658 -10.099 0.610 1.00 98.19 119 GLY A CA 1
ATOM 905 C C . GLY A 1 119 ? 10.413 -9.238 0.383 1.00 98.19 119 GLY A C 1
ATOM 906 O O . GLY A 1 119 ? 10.492 -8.116 -0.119 1.00 98.19 119 GLY A O 1
ATOM 907 N N . ASN A 1 120 ? 9.251 -9.768 0.758 1.00 98.69 120 ASN A N 1
ATOM 908 C CA . ASN A 1 120 ? 8.027 -8.973 0.797 1.00 98.69 120 ASN A CA 1
ATOM 909 C C . ASN A 1 120 ? 8.181 -7.834 1.813 1.00 98.69 120 ASN A C 1
ATOM 911 O O . ASN A 1 120 ? 8.749 -8.024 2.893 1.00 98.69 120 ASN A O 1
ATOM 915 N N . ARG A 1 121 ? 7.648 -6.659 1.483 1.00 98.69 121 ARG A N 1
ATOM 916 C CA . ARG A 1 121 ? 7.485 -5.570 2.445 1.00 98.69 121 ARG A CA 1
ATOM 917 C C . ARG A 1 121 ? 6.394 -5.956 3.432 1.00 98.69 121 ARG A C 1
ATOM 919 O O . ARG A 1 121 ? 5.410 -6.591 3.058 1.00 98.69 121 ARG A O 1
ATOM 926 N N . LEU A 1 122 ? 6.568 -5.561 4.687 1.00 98.62 122 LEU A N 1
ATOM 927 C CA . LEU A 1 122 ? 5.631 -5.843 5.769 1.00 98.62 122 LEU A CA 1
ATOM 928 C C . LEU A 1 122 ? 5.061 -4.528 6.287 1.00 98.62 122 LEU A C 1
ATOM 930 O O . LEU A 1 122 ? 5.808 -3.580 6.533 1.00 98.62 122 LEU A O 1
ATOM 934 N N . LEU A 1 123 ? 3.749 -4.479 6.492 1.00 98.56 123 LEU A N 1
ATOM 935 C CA . LEU A 1 123 ? 3.088 -3.348 7.130 1.00 98.56 123 LEU A CA 1
ATOM 936 C C . LEU A 1 123 ? 2.054 -3.836 8.139 1.00 98.56 123 LEU A C 1
ATOM 938 O O . LEU A 1 123 ? 1.286 -4.748 7.862 1.00 98.56 123 LEU A O 1
ATOM 942 N N . THR A 1 124 ? 2.010 -3.183 9.299 1.00 98.19 124 THR A N 1
ATOM 943 C CA . THR A 1 124 ? 0.871 -3.258 10.220 1.00 98.19 124 THR A CA 1
ATOM 944 C C . THR A 1 124 ? 0.150 -1.917 10.203 1.00 98.19 124 THR A C 1
ATOM 946 O O . THR A 1 124 ? 0.784 -0.877 10.416 1.00 98.19 124 THR A O 1
ATOM 949 N N . LEU A 1 125 ? -1.159 -1.935 9.948 1.00 97.31 125 LEU A N 1
ATOM 950 C CA . LEU A 1 125 ? -1.987 -0.735 9.995 1.00 97.31 125 LEU A CA 1
ATOM 951 C C . LEU A 1 125 ? -2.008 -0.180 11.422 1.00 97.31 125 LEU A C 1
ATOM 953 O O . LEU A 1 125 ? -2.343 -0.890 12.369 1.00 97.31 125 LEU A O 1
ATOM 957 N N . SER A 1 126 ? -1.654 1.090 11.580 1.00 95.38 126 SER A N 1
ATOM 958 C CA . SER A 1 126 ? -1.615 1.780 12.869 1.00 95.38 126 SER A CA 1
ATOM 959 C C . SER A 1 126 ? -2.502 3.012 12.820 1.00 95.38 126 SER A C 1
ATOM 961 O O . SER A 1 126 ? -2.345 3.856 11.941 1.00 95.38 126 SER A O 1
ATOM 963 N N . TYR A 1 127 ? -3.417 3.143 13.782 1.00 93.31 127 TYR A N 1
ATOM 964 C CA . TYR A 1 127 ? -4.323 4.290 13.825 1.00 93.31 127 TYR A CA 1
ATOM 965 C C . TYR A 1 127 ? -3.598 5.610 14.119 1.00 93.31 127 TYR A C 1
ATOM 967 O O . TYR A 1 127 ? -4.053 6.680 13.713 1.00 93.31 127 TYR A O 1
ATOM 975 N N . GLY A 1 128 ? -2.471 5.558 14.835 1.00 89.38 128 GLY A N 1
ATOM 976 C CA . GLY A 1 128 ? -1.788 6.760 15.304 1.00 89.38 128 GLY A CA 1
ATOM 977 C C . GLY A 1 128 ? -2.728 7.648 16.128 1.00 89.38 128 GLY A C 1
ATOM 978 O O . GLY A 1 128 ? -3.429 7.168 17.021 1.00 89.38 128 GLY A O 1
ATOM 979 N N . THR A 1 129 ? -2.753 8.945 15.820 1.00 89.31 129 THR A N 1
ATOM 980 C CA . THR A 1 129 ? -3.619 9.928 16.499 1.00 89.31 129 THR A CA 1
ATOM 981 C C . THR A 1 129 ? -4.906 10.209 15.723 1.00 89.31 129 THR A C 1
ATOM 983 O O . THR A 1 129 ? -5.950 10.452 16.324 1.00 89.31 129 THR A O 1
ATOM 986 N N . THR A 1 130 ? -4.842 10.196 14.390 1.00 92.12 130 THR A N 1
ATOM 987 C CA . THR A 1 130 ? -5.904 10.712 13.508 1.00 92.12 130 THR A CA 1
ATOM 988 C C . THR A 1 130 ? -6.572 9.642 12.647 1.00 92.12 130 THR A C 1
ATOM 990 O O . THR A 1 130 ? -7.478 9.971 11.889 1.00 92.12 130 THR A O 1
ATOM 993 N N . GLY A 1 131 ? -6.131 8.384 12.723 1.00 93.00 131 GLY A N 1
ATOM 994 C CA . GLY A 1 131 ? -6.555 7.328 11.803 1.00 93.00 131 GLY A CA 1
ATOM 995 C C . GLY A 1 131 ? -5.887 7.399 10.431 1.00 93.00 131 GLY A C 1
ATOM 996 O O . GLY A 1 131 ? -6.267 6.641 9.546 1.00 93.00 131 GLY A O 1
ATOM 997 N N . ALA A 1 132 ? -4.903 8.282 10.238 1.00 97.31 132 ALA A N 1
ATOM 998 C CA . ALA A 1 132 ? -4.114 8.366 9.015 1.00 97.31 132 ALA A CA 1
ATOM 999 C C . ALA A 1 132 ? -2.701 7.812 9.239 1.00 97.31 132 ALA A C 1
ATOM 1001 O O . ALA A 1 132 ? -2.023 8.190 10.197 1.00 97.31 132 ALA A O 1
ATOM 1002 N N . GLN A 1 133 ? -2.247 6.960 8.324 1.00 98.31 133 GLN A N 1
ATOM 1003 C CA . GLN A 1 133 ? -0.900 6.400 8.312 1.00 98.31 133 GLN A CA 1
ATOM 1004 C C . GLN A 1 133 ? -0.239 6.685 6.967 1.00 98.31 133 GLN A C 1
ATOM 1006 O O . GLN A 1 133 ? -0.800 6.380 5.921 1.00 98.31 133 GLN A O 1
ATOM 1011 N N . THR A 1 134 ? 0.974 7.229 6.983 1.00 98.50 134 THR A N 1
ATOM 1012 C CA . THR A 1 134 ? 1.757 7.442 5.759 1.00 98.50 134 THR A CA 1
ATOM 1013 C C . THR A 1 134 ? 2.902 6.445 5.702 1.00 98.50 134 THR A C 1
ATOM 1015 O O . THR A 1 134 ? 3.665 6.322 6.661 1.00 98.50 134 THR A O 1
ATOM 1018 N N . VAL A 1 135 ? 3.043 5.765 4.568 1.00 98.75 135 VAL A N 1
ATOM 1019 C CA . VAL A 1 135 ? 4.155 4.862 4.263 1.00 98.75 135 VAL A CA 1
ATOM 1020 C C . VAL A 1 135 ? 4.944 5.476 3.118 1.00 98.75 135 VAL A C 1
ATOM 1022 O O . VAL A 1 135 ? 4.383 5.726 2.057 1.00 98.75 135 VAL A O 1
ATOM 1025 N N . ASN A 1 136 ? 6.227 5.757 3.339 1.00 98.75 136 ASN A N 1
ATOM 1026 C CA . ASN A 1 136 ? 7.115 6.254 2.291 1.00 98.75 136 ASN A CA 1
ATOM 1027 C C . ASN A 1 136 ? 8.060 5.126 1.887 1.00 98.75 136 ASN A C 1
ATOM 1029 O O . ASN A 1 136 ? 8.952 4.764 2.654 1.00 98.75 136 ASN A O 1
ATOM 1033 N N . ASP A 1 137 ? 7.849 4.586 0.694 1.00 98.75 137 ASP A N 1
ATOM 1034 C CA . ASP A 1 137 ? 8.652 3.515 0.129 1.00 98.75 137 AS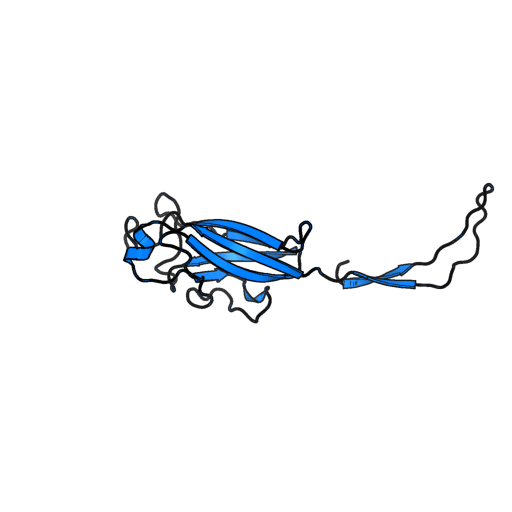P A CA 1
ATOM 1035 C C . ASP A 1 137 ? 9.550 4.036 -0.987 1.00 98.75 137 ASP A C 1
ATOM 1037 O O . ASP A 1 137 ? 9.266 5.025 -1.661 1.00 98.75 137 ASP A O 1
ATOM 1041 N N . THR A 1 138 ? 10.661 3.344 -1.200 1.00 98.75 138 THR A N 1
ATOM 1042 C CA . THR A 1 138 ? 11.529 3.570 -2.352 1.00 98.75 138 THR A CA 1
ATOM 1043 C C . THR A 1 138 ? 11.776 2.244 -3.044 1.00 98.75 138 THR A C 1
ATOM 1045 O O . THR A 1 138 ? 12.238 1.288 -2.412 1.00 98.75 138 THR A O 1
ATOM 1048 N N . VAL A 1 139 ? 11.460 2.191 -4.334 1.00 98.62 139 VAL A N 1
ATOM 1049 C CA . VAL A 1 139 ? 11.866 1.109 -5.227 1.00 98.62 139 VAL A CA 1
ATOM 1050 C C . VAL A 1 139 ? 13.189 1.519 -5.855 1.00 98.62 139 VAL A C 1
ATOM 1052 O O . VAL A 1 139 ? 13.284 2.577 -6.470 1.00 98.62 139 VAL A O 1
ATOM 1055 N N . LEU A 1 140 ? 14.228 0.708 -5.665 1.00 97.94 140 LEU A N 1
ATOM 1056 C CA . LEU A 1 140 ? 15.575 1.042 -6.136 1.00 97.94 140 LEU A CA 1
ATOM 1057 C C . LEU A 1 140 ? 15.797 0.617 -7.581 1.00 97.94 140 LEU A C 1
ATOM 1059 O O . LEU A 1 140 ? 16.450 1.332 -8.332 1.00 97.94 140 LEU A O 1
ATOM 1063 N N . ASN A 1 141 ? 15.244 -0.529 -7.969 1.00 97.75 141 ASN A N 1
ATOM 1064 C CA . ASN A 1 141 ? 15.295 -1.044 -9.327 1.00 97.75 141 ASN A CA 1
ATOM 1065 C C . ASN A 1 141 ? 14.058 -1.902 -9.620 1.00 97.75 141 ASN A C 1
ATOM 1067 O O . ASN A 1 141 ? 13.384 -2.366 -8.700 1.00 97.75 141 ASN A O 1
ATOM 1071 N N . TRP A 1 142 ? 13.813 -2.175 -10.899 1.00 97.88 142 TRP A N 1
ATOM 1072 C CA . TRP A 1 142 ? 12.808 -3.137 -11.349 1.00 97.88 142 TRP A CA 1
ATOM 1073 C C . TRP A 1 142 ? 13.485 -4.297 -12.054 1.00 97.88 142 TRP A C 1
ATOM 1075 O O . TRP A 1 142 ? 14.457 -4.096 -12.779 1.00 97.88 142 TRP A O 1
ATOM 1085 N N . ARG A 1 143 ? 12.953 -5.508 -11.894 1.00 97.25 143 ARG A N 1
ATOM 1086 C CA . ARG A 1 143 ? 13.318 -6.630 -12.759 1.00 97.25 143 ARG A CA 1
ATOM 1087 C C . ARG A 1 143 ? 13.054 -6.243 -14.224 1.00 97.25 143 ARG A C 1
ATOM 1089 O O . ARG A 1 143 ? 12.087 -5.539 -14.508 1.00 97.25 143 ARG A O 1
ATOM 1096 N N . ASN A 1 144 ? 13.930 -6.679 -15.127 1.00 95.62 144 ASN A N 1
ATOM 1097 C CA . ASN A 1 144 ? 13.808 -6.486 -16.575 1.00 95.62 144 ASN A CA 1
ATOM 1098 C C . ASN A 1 144 ? 13.714 -5.017 -17.041 1.00 95.62 144 ASN A C 1
ATOM 1100 O O . ASN A 1 144 ? 13.308 -4.746 -18.171 1.00 95.62 144 ASN A O 1
ATOM 1104 N N . VAL A 1 145 ? 14.135 -4.059 -16.208 1.00 94.69 145 VAL A N 1
ATOM 1105 C CA . VAL A 1 145 ? 14.304 -2.645 -16.570 1.00 94.69 145 VAL A CA 1
ATOM 1106 C C . VAL A 1 145 ? 15.728 -2.236 -16.234 1.00 94.69 145 VAL A C 1
ATOM 1108 O O . VAL A 1 145 ? 16.193 -2.464 -15.118 1.00 94.69 145 VAL A O 1
ATOM 1111 N N . ALA A 1 146 ? 16.410 -1.584 -17.180 1.00 89.88 146 ALA A N 1
ATOM 1112 C CA . ALA A 1 146 ? 17.766 -1.089 -16.968 1.00 89.88 146 ALA A CA 1
ATOM 1113 C C . ALA A 1 146 ? 17.862 -0.287 -15.648 1.00 89.88 146 ALA A C 1
ATOM 1115 O O . ALA A 1 146 ? 17.061 0.618 -15.402 1.00 89.88 146 ALA A O 1
ATOM 1116 N N . LEU A 1 147 ? 18.818 -0.591 -14.765 1.00 86.94 147 LEU A N 1
ATOM 1117 C CA . LEU A 1 147 ? 20.033 -1.402 -14.969 1.00 86.94 147 LEU A CA 1
ATOM 1118 C C . LEU A 1 147 ? 19.884 -2.926 -14.796 1.00 86.94 147 LEU A C 1
ATOM 1120 O O . LEU A 1 147 ? 20.831 -3.654 -15.093 1.00 86.94 147 LEU A O 1
ATOM 1124 N N . CYS A 1 148 ? 18.738 -3.426 -14.344 1.00 86.56 148 CYS A N 1
ATOM 1125 C CA . CYS A 1 148 ? 18.538 -4.858 -14.158 1.00 86.56 148 CYS A CA 1
ATOM 1126 C C . CYS A 1 148 ? 18.118 -5.517 -15.477 1.00 86.56 148 CYS A C 1
ATOM 1128 O O . CYS A 1 148 ? 17.054 -5.236 -16.028 1.00 86.56 148 CYS A O 1
ATOM 1130 N N . GLY A 1 149 ? 18.989 -6.378 -16.003 1.00 76.00 149 GLY A N 1
ATOM 1131 C CA . GLY A 1 149 ? 18.703 -7.199 -17.179 1.00 76.00 149 GLY A CA 1
ATOM 1132 C C . GLY A 1 149 ? 17.800 -8.397 -16.870 1.00 76.00 149 GLY A C 1
ATOM 1133 O O . GLY A 1 149 ? 17.505 -8.668 -15.703 1.00 76.00 149 GLY A O 1
ATOM 1134 N N . ASN A 1 150 ? 17.398 -9.091 -17.942 1.00 59.84 150 ASN A N 1
ATOM 1135 C CA . ASN A 1 150 ? 16.843 -10.449 -17.876 1.00 59.84 150 ASN A CA 1
ATOM 1136 C C . ASN A 1 150 ? 17.893 -11.450 -17.380 1.00 59.84 150 ASN A C 1
ATOM 1138 O O . ASN A 1 150 ? 19.069 -11.297 -17.789 1.00 59.84 150 ASN A O 1
#

Foldseek 3Di:
DAQDKDKDWDWDADPVRDIDDTDPIDIDTRHFFKAKEKEKEFEDLLLVVVVFFKAKAKPCCQFPDNFDHRQQQGGTWDDPDSGITMDITMHTAQRKMWIWMARRDPQFTFADLVRHDDGTDIDGGHCPPPSYHYHYYYRNGTHCTPPHHD